Protein AF-A0A6A4VZF3-F1 (afdb_monomer)

Radius of gyration: 18.81 Å; Cα contacts (8 Å, |Δi|>4): 90; chains: 1; bounding box: 61×30×41 Å

InterPro domains:
  IPR036397 Ribonuclease H superfamily [G3DSA:3.30.420.10] (1-107)

Organism: Amphibalanus amphitrite (NCBI:txid1232801)

Mean predicted aligned error: 9.72 Å

Foldseek 3Di:
DDAAPPVCQDPVNQVVCCVVPNQPDEYPPDPNDDDPPPPCLPLCVVPVVVCLCVDCLAPVVPDPDPVSNVVSSVVVVVVDDPVNSVVSNVCSCVVVVVVVVVVVVVVVVVVPDDD

Secondary structure (DSSP, 8-state):
-----GGGGSHHHHHHHHHHHGGG-BSTTSSBPPPTT-GGG-HIIIIIHHHHHTSIIIIIT--SSHHHHHHHHHHHHHH--HHHHHHHHHHHHHHHHHHHHHHHHHHHHTTS---

Nearest PDB structures (foldseek):
  2eqz-assembly1_A  TM=3.834E-01  e=5.935E+00  Homo sapiens
  2ly4-assembly1_A  TM=3.928E-01  e=8.484E+00  Homo sapiens

Solvent-accessible surface area (backbone atoms only — not comparable to full-atom values): 6811 Å² total; per-residue (Å²): 134,69,66,82,49,70,78,65,46,31,69,69,49,44,51,53,44,37,72,76,53,41,98,70,43,53,29,58,88,43,94,42,67,49,73,83,94,51,65,70,74,37,60,52,73,59,45,45,55,57,53,49,50,72,26,66,61,36,53,73,59,58,54,91,44,72,67,51,44,49,53,22,51,56,51,47,58,72,68,58,46,69,68,57,52,52,52,52,47,52,48,50,51,52,61,51,50,53,54,51,52,54,51,51,57,58,54,66,62,65,75,75,71,76,134

pLDDT: mean 78.88, std 14.68, range [38.31, 94.88]

Sequence (115 aa):
MQDVAPPHTARETLQLLQELFGCRVISKGSEKQWAPHSPDLNPLDYWFWGACKDSDSVYHNKPGSLEELRLSVEQYVREVTADTAERRQNNMFNDRWEVRLAKKRHQGVKSSQGP

Structure (mmCIF, N/CA/C/O backbone):
data_AF-A0A6A4VZF3-F1
#
_entry.id   AF-A0A6A4VZF3-F1
#
loop_
_atom_site.group_PDB
_atom_site.id
_atom_site.type_symbol
_atom_site.label_atom_id
_atom_site.label_alt_id
_atom_site.label_comp_id
_atom_site.label_asym_id
_atom_site.label_entity_id
_atom_site.label_seq_id
_atom_site.pdbx_PDB_ins_code
_atom_site.Cartn_x
_atom_site.Cartn_y
_atom_site.Cartn_z
_atom_site.occupancy
_atom_site.B_iso_or_equiv
_atom_site.auth_seq_id
_atom_site.auth_comp_id
_atom_site.auth_asym_id
_atom_site.auth_atom_id
_atom_site.pdbx_PDB_model_num
ATOM 1 N N . MET A 1 1 ? -4.720 1.932 8.275 1.00 67.06 1 MET A N 1
ATOM 2 C CA . MET A 1 1 ? -6.126 1.563 8.009 1.00 67.06 1 MET A CA 1
ATOM 3 C C . MET A 1 1 ? -6.131 0.116 7.561 1.00 67.06 1 MET A C 1
ATOM 5 O O . MET A 1 1 ? -5.203 -0.257 6.857 1.00 67.06 1 MET A O 1
ATOM 9 N N . GLN A 1 2 ? -7.080 -0.690 8.022 1.00 73.38 2 GLN A N 1
ATOM 10 C CA . GLN A 1 2 ? -7.184 -2.110 7.675 1.00 73.38 2 GLN A CA 1
ATOM 11 C C . GLN A 1 2 ? -8.603 -2.408 7.194 1.00 73.38 2 GLN A C 1
ATOM 13 O O . GLN A 1 2 ? -9.522 -1.631 7.465 1.00 73.38 2 GLN A O 1
ATOM 18 N N . ASP A 1 3 ? -8.763 -3.498 6.450 1.00 74.88 3 ASP A N 1
ATOM 19 C CA . ASP A 1 3 ? -10.076 -3.963 6.028 1.00 74.88 3 ASP A CA 1
ATOM 20 C C . ASP A 1 3 ? -10.797 -4.704 7.176 1.00 74.88 3 ASP A C 1
ATOM 22 O O . ASP A 1 3 ? -10.390 -4.681 8.340 1.00 74.88 3 ASP A O 1
ATOM 26 N N . VAL A 1 4 ? -11.918 -5.341 6.846 1.00 76.44 4 VAL A N 1
ATOM 27 C CA . VAL A 1 4 ? -12.764 -6.059 7.808 1.00 76.44 4 VAL A CA 1
ATOM 28 C C . VAL A 1 4 ? -12.526 -7.575 7.729 1.00 76.44 4 VAL A C 1
ATOM 30 O O . VAL A 1 4 ? -13.417 -8.357 8.064 1.00 76.44 4 VAL A O 1
ATOM 33 N N . ALA A 1 5 ? -11.358 -8.025 7.255 1.00 80.00 5 ALA A N 1
ATOM 34 C CA . ALA A 1 5 ? -11.062 -9.450 7.212 1.00 80.00 5 ALA A CA 1
ATOM 35 C C . ALA A 1 5 ? -11.014 -10.034 8.640 1.00 80.00 5 ALA A C 1
ATOM 37 O O . ALA A 1 5 ? -10.543 -9.365 9.567 1.00 80.00 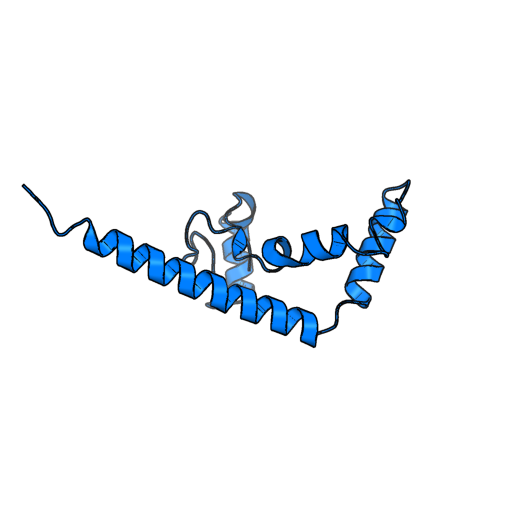5 ALA A O 1
ATOM 38 N N . PRO A 1 6 ? -11.466 -11.287 8.852 1.00 84.69 6 PRO A N 1
ATOM 39 C CA . PRO A 1 6 ? -11.541 -11.882 10.186 1.00 84.69 6 PRO A CA 1
ATOM 40 C C . PRO A 1 6 ? -10.243 -11.779 11.010 1.00 84.69 6 PRO A C 1
ATOM 42 O O . PRO A 1 6 ? -10.345 -11.379 12.171 1.00 84.69 6 PRO A O 1
ATOM 45 N N . PRO A 1 7 ? -9.035 -12.005 10.446 1.00 84.38 7 PRO A N 1
ATOM 46 C CA . PRO A 1 7 ? -7.785 -11.831 11.190 1.00 84.38 7 PRO A CA 1
ATOM 47 C C . PRO A 1 7 ? -7.549 -10.398 11.693 1.00 84.38 7 PRO A C 1
ATOM 49 O O . PRO A 1 7 ? -7.001 -10.214 12.771 1.00 84.38 7 PRO A O 1
ATOM 52 N N . HIS A 1 8 ? -7.996 -9.375 10.960 1.00 80.44 8 HIS A N 1
ATOM 53 C CA . HIS A 1 8 ? -7.809 -7.961 11.320 1.00 80.44 8 HIS A CA 1
ATOM 54 C C . HIS A 1 8 ? -8.838 -7.440 12.334 1.00 80.44 8 HIS A C 1
ATOM 56 O O . HIS A 1 8 ? -8.683 -6.355 12.893 1.00 80.44 8 HIS A O 1
ATOM 62 N N . THR A 1 9 ? -9.881 -8.228 12.602 1.00 82.75 9 THR A N 1
ATOM 63 C CA . THR A 1 9 ? -10.942 -7.909 13.574 1.00 82.75 9 THR A CA 1
ATOM 64 C C . THR A 1 9 ? -10.923 -8.836 14.791 1.00 82.75 9 THR A C 1
ATOM 66 O O . THR A 1 9 ? -11.789 -8.740 15.662 1.00 82.75 9 THR A O 1
ATOM 69 N N . ALA A 1 10 ? -9.938 -9.738 14.867 1.00 89.06 10 ALA A N 1
ATOM 70 C CA . ALA A 1 10 ? -9.741 -10.608 16.013 1.00 89.06 10 ALA A CA 1
ATOM 71 C C . ALA A 1 10 ? -9.446 -9.781 17.272 1.00 89.06 10 ALA A C 1
ATOM 73 O O . ALA A 1 10 ? -8.778 -8.747 17.223 1.00 89.06 10 ALA A O 1
ATOM 74 N N . ARG A 1 11 ? -9.932 -10.254 18.424 1.00 88.88 11 ARG A N 1
ATOM 75 C CA . ARG A 1 11 ? -9.817 -9.528 19.698 1.00 88.88 11 ARG A CA 1
ATOM 76 C C . ARG A 1 11 ? -8.366 -9.214 20.064 1.00 88.88 11 ARG A C 1
ATOM 78 O O . ARG A 1 11 ? -8.083 -8.100 20.482 1.00 88.88 11 ARG A O 1
ATOM 85 N N . GLU A 1 12 ? -7.473 -10.182 19.888 1.00 91.50 12 GLU A N 1
ATOM 86 C CA . GLU A 1 12 ? -6.041 -10.042 20.183 1.00 91.50 12 GLU A CA 1
ATOM 87 C C . GLU A 1 12 ? -5.396 -8.971 19.297 1.00 91.50 12 GLU A C 1
ATOM 89 O O . GLU A 1 12 ? -4.687 -8.095 19.784 1.00 91.50 12 GLU A O 1
ATOM 94 N N . THR A 1 13 ? -5.722 -8.973 18.002 1.00 89.81 13 THR A N 1
ATOM 95 C CA . THR A 1 13 ? -5.263 -7.956 17.051 1.00 89.81 13 THR A CA 1
ATOM 96 C C . THR A 1 13 ? -5.780 -6.568 17.419 1.00 89.81 13 THR A C 1
ATOM 98 O O . THR A 1 13 ? -5.010 -5.612 17.421 1.00 89.81 13 THR A O 1
ATOM 101 N N . LEU A 1 14 ? -7.060 -6.440 17.779 1.00 88.44 14 LEU A N 1
ATOM 102 C CA . LEU A 1 14 ? -7.636 -5.160 18.195 1.00 88.44 14 LEU A CA 1
ATOM 103 C C . LEU A 1 14 ? -7.035 -4.645 19.506 1.00 88.44 14 LEU A C 1
ATOM 105 O O . LEU A 1 14 ? -6.785 -3.448 19.608 1.00 88.44 14 LEU A O 1
ATOM 109 N N . GLN A 1 15 ? -6.777 -5.522 20.480 1.00 90.50 15 GLN A N 1
ATOM 110 C CA . GLN A 1 15 ? -6.108 -5.154 21.731 1.00 90.50 15 GLN A CA 1
ATOM 111 C C . GLN A 1 15 ? -4.705 -4.611 21.464 1.00 90.50 15 GLN A C 1
ATOM 113 O O . GLN A 1 15 ? -4.403 -3.497 21.883 1.00 90.50 15 GLN A O 1
ATOM 118 N N . LEU A 1 16 ? -3.905 -5.326 20.669 1.00 92.00 16 LEU A N 1
ATOM 119 C CA . LEU A 1 16 ? -2.572 -4.875 20.274 1.00 92.00 16 LEU A CA 1
ATOM 120 C C . LEU A 1 16 ? -2.614 -3.514 19.561 1.00 92.00 16 LEU A C 1
ATOM 122 O O . LEU A 1 16 ? -1.842 -2.608 19.867 1.00 92.00 16 LEU A O 1
ATOM 126 N N . LEU A 1 17 ? -3.532 -3.343 18.607 1.00 89.88 17 LEU A N 1
ATOM 127 C CA . LEU A 1 17 ? -3.675 -2.076 17.890 1.00 89.88 17 LEU A CA 1
ATOM 128 C C . LEU A 1 17 ? -4.096 -0.938 18.827 1.00 89.88 17 LEU A C 1
ATOM 130 O O . LEU A 1 17 ? -3.610 0.183 18.684 1.00 89.88 17 LEU A O 1
ATOM 134 N N . GLN A 1 18 ? -4.983 -1.211 19.782 1.00 89.56 18 GLN A N 1
ATOM 135 C CA . GLN A 1 18 ? -5.429 -0.226 20.761 1.00 89.56 18 GLN A CA 1
ATOM 136 C C . GLN A 1 18 ? -4.288 0.183 21.705 1.00 89.56 18 GLN A C 1
ATOM 138 O O . GLN A 1 18 ? -4.175 1.364 22.022 1.00 89.56 18 GLN A O 1
ATOM 143 N N . GLU A 1 19 ? -3.418 -0.745 22.106 1.00 92.75 19 GLU A N 1
ATOM 144 C CA . GLU A 1 19 ? -2.223 -0.452 22.911 1.00 92.75 19 GLU A CA 1
ATOM 145 C C . GLU A 1 19 ? -1.227 0.438 22.156 1.00 92.75 19 GLU A C 1
ATOM 147 O O . GLU A 1 19 ? -0.714 1.410 22.709 1.00 92.75 19 GLU A O 1
ATOM 152 N N . LEU A 1 20 ? -0.991 0.154 20.873 1.00 92.19 20 LEU A N 1
ATOM 153 C CA . 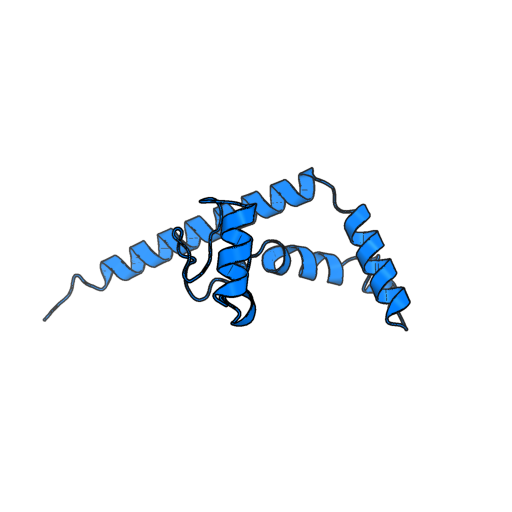LEU A 1 20 ? -0.022 0.893 20.057 1.00 92.19 20 LEU A CA 1
ATOM 154 C C . LEU A 1 20 ? -0.532 2.269 19.609 1.00 92.19 20 LEU A C 1
ATOM 156 O O . LEU A 1 20 ? 0.224 3.242 19.550 1.00 92.19 20 LEU A O 1
ATOM 160 N N . PHE A 1 21 ? -1.812 2.365 19.245 1.00 87.75 21 PHE A N 1
ATOM 161 C CA . PHE A 1 21 ? -2.354 3.537 18.553 1.00 87.75 21 PHE A CA 1
ATOM 162 C C . PHE A 1 21 ? -3.433 4.285 19.342 1.00 87.75 21 PHE A C 1
ATOM 164 O O . PHE A 1 21 ? -3.778 5.412 18.963 1.00 87.75 21 PHE A O 1
ATOM 171 N N . GLY A 1 22 ? -3.934 3.718 20.441 1.00 87.38 22 GLY A N 1
ATOM 172 C CA . GLY A 1 22 ? -4.995 4.298 21.261 1.00 87.38 22 GLY A CA 1
ATOM 173 C C . GLY A 1 22 ? -6.294 4.493 20.477 1.00 87.38 22 GLY A C 1
ATOM 174 O O . GLY A 1 22 ? -6.649 3.708 19.601 1.00 87.38 22 GLY A O 1
ATOM 175 N N . CYS A 1 23 ? -6.981 5.613 20.716 1.00 81.31 23 CYS A N 1
ATOM 176 C CA . CYS A 1 23 ? -8.243 5.982 20.054 1.00 81.31 23 CYS A CA 1
ATOM 177 C C . CYS A 1 23 ? -8.107 6.337 18.554 1.00 81.31 23 CYS A C 1
ATOM 179 O O . CYS A 1 23 ? -9.019 6.905 17.941 1.00 81.31 23 CYS A O 1
ATOM 181 N N . ARG A 1 24 ? -6.958 6.047 17.933 1.00 83.12 24 ARG A N 1
ATOM 182 C CA . ARG A 1 24 ? -6.708 6.239 16.496 1.00 83.12 24 ARG A CA 1
ATOM 183 C C . ARG A 1 24 ? -7.020 4.988 15.668 1.00 83.12 24 ARG A C 1
ATOM 185 O O . ARG A 1 24 ? -6.944 5.051 14.444 1.00 83.12 24 ARG A O 1
ATOM 192 N N . VAL A 1 25 ? -7.402 3.879 16.305 1.00 83.69 25 VAL A N 1
ATOM 193 C CA . VAL A 1 25 ? -7.785 2.640 15.615 1.00 83.69 25 VAL A CA 1
ATOM 194 C C . VAL A 1 25 ? -9.210 2.737 15.086 1.00 83.69 25 VAL A C 1
ATOM 196 O O . VAL A 1 25 ? -10.170 2.803 15.856 1.00 83.69 25 VAL A O 1
ATOM 199 N N . ILE A 1 26 ? -9.347 2.683 13.762 1.00 81.62 26 ILE A N 1
ATOM 200 C CA . ILE A 1 26 ? -10.640 2.556 13.090 1.00 81.62 26 ILE A CA 1
ATOM 201 C C . ILE A 1 26 ? -10.757 1.130 12.556 1.00 81.62 26 ILE A C 1
ATOM 203 O O . ILE A 1 26 ? -10.037 0.764 11.628 1.00 81.62 26 ILE A O 1
ATOM 207 N N . SER A 1 27 ? -11.612 0.317 13.173 1.00 79.19 27 SER A N 1
ATOM 208 C CA . SER A 1 27 ? -11.821 -1.085 12.805 1.00 79.19 27 SER A CA 1
ATOM 209 C C . SER A 1 27 ? -13.205 -1.557 13.254 1.00 79.19 27 SER A C 1
ATOM 211 O O . SER A 1 27 ? -13.887 -0.907 14.049 1.00 79.19 27 SER A O 1
ATOM 213 N N . LYS A 1 28 ? -13.657 -2.698 12.737 1.00 77.25 28 LYS A N 1
ATOM 214 C CA . LYS A 1 28 ? -14.883 -3.336 13.224 1.00 77.25 28 LYS A CA 1
ATOM 215 C C . LYS A 1 28 ? -14.620 -3.890 14.624 1.00 77.25 28 LYS A C 1
ATOM 217 O O . LYS A 1 28 ? -13.781 -4.767 14.787 1.00 77.25 28 LYS A O 1
ATOM 222 N N . GLY A 1 29 ? -15.358 -3.391 15.614 1.00 76.25 29 GLY A N 1
ATOM 223 C CA . GLY A 1 29 ? -15.179 -3.776 17.019 1.00 76.25 29 GLY A CA 1
ATOM 224 C C . GLY A 1 29 ? -14.249 -2.868 17.833 1.00 76.25 29 GLY A C 1
ATOM 225 O O . GLY A 1 29 ? -14.094 -3.119 19.024 1.00 76.25 29 GLY A O 1
ATOM 226 N N . SER A 1 30 ? -13.680 -1.806 17.243 1.00 80.88 30 SER A N 1
ATOM 227 C CA . SER A 1 30 ? -13.025 -0.727 18.002 1.00 80.88 30 SER A CA 1
ATOM 228 C C . SER A 1 30 ? -14.003 0.413 18.324 1.00 80.88 30 SER A C 1
ATOM 230 O O . SER A 1 30 ? -15.143 0.432 17.856 1.00 80.88 30 SER A O 1
ATOM 232 N N . GLU A 1 31 ? -13.566 1.382 19.131 1.00 81.75 31 GLU A N 1
ATOM 233 C CA . GLU A 1 31 ? -14.357 2.575 19.473 1.00 81.75 31 GLU A CA 1
ATOM 234 C C . GLU A 1 31 ? -14.805 3.349 18.217 1.00 81.75 31 GLU A C 1
ATOM 236 O O . GLU A 1 31 ? -15.967 3.736 18.087 1.00 81.75 31 GLU A O 1
ATOM 241 N N . LYS A 1 32 ? -13.898 3.516 17.244 1.00 80.25 32 LYS A N 1
ATOM 242 C CA . LYS A 1 32 ? -14.205 4.108 15.938 1.00 80.25 32 LYS A CA 1
ATOM 243 C C . LYS A 1 32 ? -14.562 3.007 14.945 1.00 80.25 32 LYS A C 1
ATOM 245 O O . LYS A 1 32 ? -13.691 2.386 14.343 1.00 80.25 32 LYS A O 1
ATOM 250 N N . GLN A 1 33 ? -15.858 2.791 14.755 1.00 75.50 33 GLN A N 1
ATOM 251 C CA . GLN A 1 33 ? -16.358 1.732 13.880 1.00 75.50 33 GLN A CA 1
ATOM 252 C C . GLN A 1 33 ? -16.071 2.015 12.402 1.00 75.50 33 GLN A C 1
ATOM 254 O O . GLN A 1 33 ? -16.374 3.091 11.879 1.00 75.50 33 GLN A O 1
ATOM 259 N N . TRP A 1 34 ? -15.539 1.008 11.712 1.00 73.81 34 TRP A N 1
ATOM 260 C CA . TRP A 1 34 ? -15.390 1.029 10.260 1.00 73.81 34 TRP A CA 1
ATOM 261 C C . TRP A 1 34 ? -16.708 0.696 9.560 1.00 73.81 34 TRP A C 1
ATOM 263 O O . TRP A 1 34 ? -17.456 -0.189 9.982 1.00 73.81 34 TRP A O 1
ATOM 273 N N . ALA A 1 35 ? -16.994 1.387 8.458 1.00 66.75 35 ALA A N 1
ATOM 274 C CA . ALA A 1 35 ? -18.189 1.114 7.675 1.00 66.75 35 ALA A CA 1
ATOM 275 C C . ALA A 1 35 ? -18.112 -0.279 7.005 1.00 66.75 35 ALA A C 1
ATOM 277 O O . ALA A 1 35 ? -17.098 -0.600 6.382 1.00 66.75 35 ALA A O 1
ATOM 278 N N . PRO A 1 36 ? -19.186 -1.092 7.042 1.00 61.78 36 PRO A N 1
ATOM 279 C CA . PRO A 1 36 ? -19.227 -2.370 6.332 1.00 61.78 36 PRO A CA 1
ATOM 280 C C . PRO A 1 36 ? -19.035 -2.190 4.817 1.00 61.78 36 PRO A C 1
ATOM 282 O O . PRO A 1 36 ? -19.508 -1.202 4.245 1.00 61.78 36 PRO A O 1
ATOM 285 N N . HIS A 1 37 ? -18.383 -3.164 4.170 1.00 60.94 37 HIS A N 1
ATOM 286 C CA . HIS A 1 37 ? -18.227 -3.260 2.708 1.00 60.94 37 HIS A CA 1
ATOM 287 C C . HIS A 1 37 ? -17.576 -2.038 2.041 1.00 60.94 37 HIS A C 1
ATOM 289 O O . HIS A 1 37 ? -18.075 -1.537 1.038 1.00 60.94 37 HIS A O 1
ATOM 295 N N . SER A 1 38 ? -16.473 -1.538 2.603 1.00 66.31 38 SER A N 1
ATOM 296 C CA . SER A 1 38 ? -15.698 -0.447 1.988 1.00 66.31 38 SER A CA 1
ATOM 297 C C . SER A 1 38 ? -14.226 -0.847 1.781 1.00 66.31 38 SER A C 1
ATOM 299 O O . SER A 1 38 ? -13.353 -0.190 2.347 1.00 66.31 38 SER A O 1
ATOM 301 N N . PRO A 1 39 ? -13.932 -1.924 1.013 1.00 58.66 39 PRO A N 1
ATOM 302 C CA . PRO A 1 39 ? -12.553 -2.281 0.642 1.00 58.66 39 PRO A CA 1
ATOM 303 C C . PRO A 1 39 ? -11.864 -1.124 -0.094 1.00 58.66 39 PRO A C 1
ATOM 305 O O . PRO A 1 39 ? -10.675 -0.879 0.051 1.00 58.66 39 PRO A O 1
ATOM 308 N N . ASP A 1 40 ? -12.659 -0.314 -0.784 1.00 61.69 40 ASP A N 1
ATOM 309 C CA . ASP A 1 40 ? -12.203 0.809 -1.594 1.00 61.69 40 ASP A CA 1
ATOM 310 C C . ASP A 1 40 ? -11.740 2.043 -0.798 1.00 61.69 40 ASP A C 1
ATOM 312 O O . ASP A 1 40 ? -11.464 3.093 -1.376 1.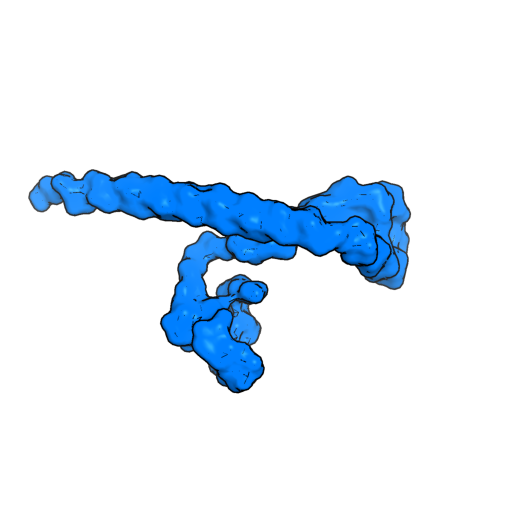00 61.69 40 ASP A O 1
ATOM 316 N N . LEU A 1 41 ? -11.750 1.954 0.530 1.00 69.62 41 LEU A N 1
ATOM 317 C CA . LEU A 1 41 ? -11.170 2.962 1.408 1.00 69.62 41 LEU A CA 1
ATOM 318 C C . LEU A 1 41 ? -9.750 2.579 1.849 1.00 69.62 41 LEU A C 1
ATOM 320 O O . LEU A 1 41 ? -9.119 3.353 2.557 1.00 69.62 41 LEU A O 1
ATOM 324 N N . ASN A 1 42 ? -9.226 1.423 1.435 1.00 78.00 42 ASN A N 1
ATOM 325 C CA . ASN A 1 42 ? -7.810 1.125 1.582 1.00 78.00 42 ASN A CA 1
ATOM 326 C C . ASN A 1 42 ? -7.025 1.816 0.449 1.00 78.00 42 ASN A C 1
ATOM 328 O O . ASN A 1 42 ? -7.232 1.465 -0.713 1.00 78.00 42 ASN A O 1
ATOM 332 N N . PRO A 1 43 ? -6.102 2.754 0.737 1.00 82.12 43 PRO A N 1
ATOM 333 C CA . PRO A 1 43 ? -5.320 3.425 -0.304 1.00 82.12 43 PRO A CA 1
ATOM 334 C C . PRO A 1 43 ? -4.467 2.448 -1.125 1.00 82.12 43 PRO A C 1
ATOM 336 O O . PRO A 1 43 ? -4.178 2.722 -2.294 1.00 82.12 43 PRO A O 1
ATOM 339 N N . LEU A 1 44 ? -4.104 1.297 -0.543 1.00 87.25 44 LEU A N 1
ATOM 340 C CA . LEU A 1 44 ? -3.364 0.268 -1.263 1.00 87.25 44 LEU A CA 1
ATOM 341 C C . LEU A 1 44 ? -4.216 -0.394 -2.354 1.00 87.25 44 LEU A C 1
ATOM 343 O O . LEU A 1 44 ? -3.774 -0.517 -3.494 1.00 87.25 44 LEU A O 1
ATOM 347 N N . ASP A 1 45 ? -5.454 -0.757 -2.027 1.00 84.19 45 ASP A N 1
ATOM 348 C CA . ASP A 1 45 ? -6.374 -1.388 -2.980 1.00 84.19 45 ASP A CA 1
ATOM 349 C C . ASP A 1 45 ? -6.968 -0.369 -3.960 1.00 84.19 45 ASP A C 1
ATOM 351 O O . ASP A 1 45 ? -7.217 -0.693 -5.118 1.00 84.19 45 ASP A O 1
ATOM 355 N N . TYR A 1 46 ? -7.162 0.878 -3.517 1.00 83.50 46 TYR A N 1
ATOM 356 C CA . TYR A 1 46 ? -7.706 1.956 -4.342 1.00 83.50 46 TYR A CA 1
ATOM 357 C C . TYR A 1 46 ? -6.771 2.359 -5.486 1.00 83.50 46 TYR A C 1
ATOM 359 O O . TYR A 1 46 ? -7.225 2.637 -6.594 1.00 83.50 46 TYR A O 1
ATOM 367 N N . TRP A 1 47 ? -5.470 2.445 -5.210 1.00 89.25 47 TRP A N 1
ATOM 368 C CA . TRP A 1 47 ? -4.511 3.012 -6.156 1.00 89.25 47 TRP A CA 1
ATOM 369 C C . TRP A 1 47 ? -3.231 2.193 -6.266 1.00 89.25 47 TRP A C 1
ATOM 371 O O . TRP A 1 47 ? -2.803 1.907 -7.383 1.00 89.25 47 TRP A O 1
ATOM 381 N N . PHE A 1 48 ? -2.615 1.834 -5.138 1.00 91.06 48 PHE A N 1
ATOM 382 C CA . PHE A 1 48 ? -1.245 1.324 -5.139 1.00 91.06 48 PHE A CA 1
ATOM 383 C C . PHE A 1 48 ? -1.105 0.046 -5.959 1.00 91.06 48 PHE A C 1
ATOM 385 O O . PHE A 1 48 ? -0.256 -0.005 -6.835 1.00 91.06 48 PHE A O 1
ATOM 392 N N . TRP A 1 49 ? -1.938 -0.972 -5.724 1.00 89.56 49 TRP A N 1
ATOM 393 C CA . TRP A 1 49 ? -1.784 -2.257 -6.411 1.00 89.56 49 TRP A CA 1
ATOM 394 C C . TRP A 1 49 ? -2.117 -2.184 -7.899 1.00 89.56 49 TRP A C 1
ATOM 396 O O . TRP A 1 49 ? -1.455 -2.847 -8.691 1.00 89.56 49 TRP A O 1
ATOM 406 N N . GLY A 1 50 ? -3.086 -1.349 -8.289 1.00 90.00 50 GLY A N 1
ATOM 407 C CA . GLY A 1 50 ? -3.365 -1.074 -9.700 1.00 90.00 50 GLY A CA 1
ATOM 408 C C . GLY A 1 50 ? -2.179 -0.390 -10.377 1.00 90.00 50 GLY A C 1
ATOM 409 O O . GLY A 1 50 ? -1.680 -0.875 -11.382 1.00 90.00 50 GLY A O 1
ATOM 410 N N . ALA A 1 51 ? -1.656 0.676 -9.769 1.00 90.44 51 ALA A N 1
ATOM 411 C CA . ALA A 1 51 ? -0.531 1.427 -10.317 1.00 90.44 51 ALA A CA 1
ATOM 412 C C . ALA A 1 51 ? 0.803 0.657 -10.274 1.00 90.44 51 ALA A C 1
ATOM 414 O O . ALA A 1 51 ? 1.621 0.820 -11.170 1.00 90.44 51 ALA A O 1
ATOM 415 N N . CYS A 1 52 ? 1.009 -0.182 -9.258 1.00 91.69 52 CYS A N 1
ATOM 416 C CA . CYS A 1 52 ? 2.142 -1.097 -9.129 1.00 91.69 52 CYS A CA 1
ATOM 417 C C . CYS A 1 52 ? 2.083 -2.164 -10.218 1.00 91.69 52 CYS A C 1
ATOM 419 O O . CYS A 1 52 ? 3.072 -2.422 -10.889 1.00 91.69 52 CYS A O 1
ATOM 421 N N . LYS A 1 53 ? 0.904 -2.752 -10.446 1.00 86.88 53 LYS A N 1
ATOM 422 C CA . LYS A 1 53 ? 0.715 -3.696 -11.542 1.00 86.88 53 LYS A CA 1
ATOM 423 C C . LYS A 1 53 ? 0.906 -3.018 -12.895 1.00 86.88 53 LYS A C 1
ATOM 425 O O . LYS A 1 53 ? 1.532 -3.605 -13.751 1.00 86.88 53 LYS A O 1
ATOM 430 N N . ASP A 1 54 ? 0.408 -1.811 -13.107 1.00 87.56 54 ASP A N 1
ATOM 431 C CA . ASP A 1 54 ? 0.533 -1.144 -14.407 1.00 87.56 54 ASP A CA 1
ATOM 432 C C . ASP A 1 54 ? 1.914 -0.485 -14.619 1.00 87.56 54 ASP A C 1
ATOM 434 O O . ASP A 1 54 ? 2.144 0.129 -15.660 1.00 87.56 54 ASP A O 1
ATOM 438 N N . SER A 1 55 ? 2.841 -0.594 -13.656 1.00 86.31 55 SER A N 1
ATOM 439 C CA . SER A 1 55 ? 4.163 0.024 -13.758 1.00 86.31 55 SER A CA 1
ATOM 440 C C . SER A 1 55 ? 5.112 -0.753 -14.670 1.00 86.31 55 SER A C 1
ATOM 442 O O . SER A 1 55 ? 5.127 -1.992 -14.719 1.00 86.31 55 SER A O 1
ATOM 444 N N . ASP A 1 56 ? 6.000 -0.002 -15.326 1.00 75.69 56 ASP A N 1
ATOM 445 C CA . ASP A 1 56 ? 7.100 -0.559 -16.115 1.00 75.69 56 ASP A CA 1
ATOM 446 C C . ASP A 1 56 ? 8.019 -1.449 -15.263 1.00 75.69 56 ASP A C 1
ATOM 448 O O . ASP A 1 56 ? 8.517 -2.472 -15.734 1.00 75.69 56 ASP A O 1
ATOM 452 N N . SER A 1 57 ? 8.192 -1.104 -13.983 1.00 73.44 57 SER A N 1
ATOM 453 C CA . SER A 1 57 ? 9.058 -1.819 -13.046 1.00 73.44 57 SER A CA 1
ATOM 454 C C . SER A 1 57 ? 8.550 -3.215 -12.658 1.00 73.44 57 SER A C 1
ATOM 456 O O . SER A 1 57 ? 9.370 -4.058 -12.278 1.00 73.44 57 SER A O 1
ATOM 458 N N . VAL A 1 58 ? 7.248 -3.505 -12.794 1.00 79.38 58 VAL A N 1
ATOM 459 C CA . VAL A 1 58 ? 6.644 -4.780 -12.361 1.00 79.38 58 VAL A CA 1
AT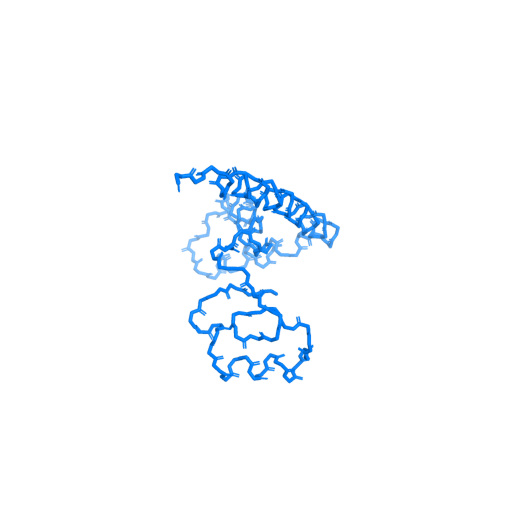OM 460 C C . VAL A 1 58 ? 6.088 -5.586 -13.533 1.00 79.38 58 VAL A C 1
ATOM 462 O O . VAL A 1 58 ? 6.548 -6.700 -13.776 1.00 79.38 58 VAL A O 1
ATOM 465 N N . TYR A 1 59 ? 5.113 -5.071 -14.285 1.00 76.06 59 TYR A N 1
ATOM 466 C CA . TYR A 1 59 ? 4.416 -5.890 -15.288 1.00 76.06 59 TYR A CA 1
ATOM 467 C C . TYR A 1 59 ? 5.132 -5.943 -16.631 1.00 76.06 59 TYR A C 1
ATOM 469 O O . TYR A 1 59 ? 5.123 -6.991 -17.282 1.00 76.06 59 TYR A O 1
ATOM 477 N N . HIS A 1 60 ? 5.823 -4.872 -17.029 1.00 74.44 60 HIS A N 1
ATOM 478 C CA . HIS A 1 60 ? 6.647 -4.910 -18.241 1.00 74.44 60 HIS A CA 1
ATOM 479 C C . HIS A 1 60 ? 7.920 -5.738 -18.062 1.00 74.44 60 HIS A C 1
ATOM 481 O O . HIS A 1 60 ? 8.319 -6.433 -18.996 1.00 74.44 60 HIS A O 1
ATOM 487 N N . ASN A 1 61 ? 8.485 -5.762 -16.853 1.00 77.94 61 ASN A N 1
ATOM 488 C CA . ASN A 1 61 ? 9.650 -6.585 -16.529 1.00 77.94 61 ASN A CA 1
ATOM 489 C C . ASN A 1 61 ? 9.357 -8.094 -16.465 1.00 77.94 61 ASN A C 1
ATOM 491 O O . ASN A 1 61 ? 10.303 -8.875 -16.482 1.00 77.94 61 ASN A O 1
ATOM 495 N N . LYS A 1 62 ? 8.077 -8.508 -16.435 1.00 81.31 62 LYS A N 1
ATOM 496 C CA . LYS A 1 62 ? 7.624 -9.917 -16.454 1.00 81.31 62 LYS A CA 1
ATOM 497 C C . LYS A 1 62 ? 8.490 -10.834 -15.572 1.00 81.31 62 LYS A C 1
ATOM 499 O O . LYS A 1 62 ? 9.130 -11.745 -16.101 1.00 81.31 62 LYS A O 1
ATOM 504 N N . PRO A 1 63 ? 8.517 -10.605 -14.247 1.00 86.19 63 PRO A N 1
ATOM 505 C CA . PRO A 1 63 ? 9.342 -11.394 -13.342 1.00 86.19 63 PRO A CA 1
ATOM 506 C C . PRO A 1 63 ? 9.026 -12.888 -13.492 1.00 86.19 63 PRO A C 1
ATOM 508 O O . PRO A 1 63 ? 7.866 -13.302 -13.423 1.00 86.19 63 PRO A O 1
ATOM 511 N N . GLY A 1 64 ? 10.062 -13.690 -13.726 1.00 90.00 64 GLY A N 1
ATOM 512 C CA . GLY A 1 64 ? 9.985 -15.141 -13.894 1.00 90.00 64 GLY A CA 1
ATOM 513 C C . GLY A 1 64 ? 10.096 -15.905 -12.574 1.00 90.00 64 GLY A C 1
ATOM 514 O O . GLY A 1 64 ? 9.864 -17.113 -12.541 1.00 90.00 64 GLY A O 1
ATOM 515 N N . SER A 1 65 ? 10.427 -15.214 -11.479 1.00 93.38 65 SER A N 1
ATOM 516 C CA . SER A 1 65 ? 10.520 -15.783 -10.135 1.00 93.38 65 SER A CA 1
ATOM 517 C C . SER A 1 65 ? 9.872 -14.896 -9.069 1.00 93.38 65 SER A C 1
ATOM 519 O O . SER A 1 65 ? 9.635 -13.703 -9.266 1.00 93.38 65 SER A O 1
ATOM 521 N N . LEU A 1 66 ? 9.603 -15.487 -7.900 1.00 93.38 66 LEU A N 1
ATOM 522 C CA . LEU A 1 66 ? 9.080 -14.754 -6.745 1.00 93.38 66 LEU A CA 1
ATOM 523 C C . LEU A 1 66 ? 10.061 -13.676 -6.253 1.00 93.38 66 LEU A C 1
ATOM 525 O O . LEU A 1 66 ? 9.624 -12.614 -5.818 1.00 93.38 66 LEU A O 1
ATOM 529 N N . GLU A 1 67 ? 11.365 -13.941 -6.343 1.00 94.38 67 GLU A N 1
ATOM 530 C CA . GLU A 1 67 ? 12.405 -12.996 -5.926 1.00 94.38 67 GLU A CA 1
ATOM 531 C C . GLU A 1 67 ? 12.450 -11.777 -6.850 1.00 94.38 67 GLU A C 1
ATOM 533 O O . GLU A 1 67 ? 12.452 -10.641 -6.385 1.00 94.38 67 GLU A O 1
ATOM 538 N N . GLU A 1 68 ? 12.385 -11.994 -8.164 1.00 91.31 68 GLU A N 1
ATOM 539 C CA . GLU A 1 68 ? 12.310 -10.900 -9.138 1.00 91.31 68 GLU A CA 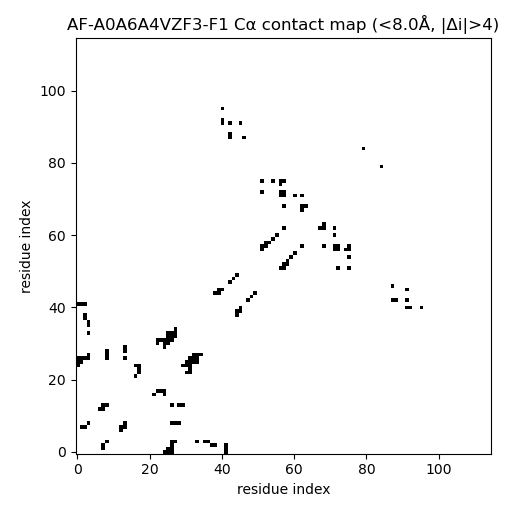1
ATOM 540 C C . GLU A 1 68 ? 11.046 -10.060 -8.939 1.00 91.31 68 GLU A C 1
ATOM 542 O O . GLU A 1 68 ? 11.119 -8.834 -8.936 1.00 91.31 68 GLU A O 1
ATOM 547 N N . LEU A 1 69 ? 9.894 -10.700 -8.694 1.00 91.94 69 LEU A N 1
ATOM 548 C CA . LEU A 1 69 ? 8.651 -9.984 -8.404 1.00 91.94 69 LEU A CA 1
ATOM 549 C C . LEU A 1 69 ? 8.783 -9.131 -7.139 1.00 91.94 69 LEU A C 1
ATOM 551 O O . LEU A 1 69 ? 8.360 -7.974 -7.126 1.00 91.94 69 LEU A O 1
ATOM 555 N N . ARG A 1 70 ? 9.381 -9.685 -6.081 1.00 93.06 70 ARG A N 1
ATOM 556 C CA . ARG A 1 70 ? 9.627 -8.962 -4.834 1.00 93.06 70 ARG A CA 1
ATOM 557 C C . ARG A 1 70 ? 10.498 -7.728 -5.077 1.00 93.06 70 ARG A C 1
ATOM 559 O O . ARG A 1 70 ? 10.116 -6.638 -4.657 1.00 93.06 70 ARG A O 1
ATOM 566 N N . LEU A 1 71 ? 11.622 -7.886 -5.775 1.00 92.69 71 LEU A N 1
ATOM 567 C CA . LEU A 1 71 ? 12.542 -6.789 -6.088 1.00 92.69 71 LEU A CA 1
ATOM 568 C C . LEU A 1 71 ? 11.874 -5.709 -6.947 1.00 92.69 71 LEU A C 1
ATOM 570 O O . LEU A 1 71 ? 12.039 -4.522 -6.670 1.00 92.69 71 LEU A O 1
ATOM 574 N N . SER A 1 72 ? 11.069 -6.104 -7.934 1.00 92.44 72 SER A N 1
ATOM 575 C CA . SER A 1 72 ? 10.270 -5.187 -8.751 1.00 92.44 72 SER A CA 1
ATOM 576 C C . SER A 1 72 ? 9.284 -4.363 -7.918 1.00 92.44 72 SER A C 1
ATOM 578 O O . SER A 1 72 ? 9.192 -3.148 -8.094 1.00 92.44 72 SER A O 1
ATOM 580 N N . VAL A 1 73 ? 8.572 -4.992 -6.978 1.00 92.50 73 VAL A N 1
ATOM 581 C CA . VAL A 1 73 ? 7.642 -4.285 -6.082 1.00 92.50 73 VAL A CA 1
ATOM 582 C C . VAL A 1 73 ? 8.399 -3.353 -5.131 1.00 92.50 73 VAL A C 1
ATOM 584 O O . VAL A 1 73 ? 7.981 -2.213 -4.936 1.00 92.50 73 VAL A O 1
ATOM 587 N N . GLU A 1 74 ? 9.527 -3.789 -4.566 1.00 93.50 74 GLU A N 1
ATOM 588 C CA . GLU A 1 74 ? 10.374 -2.941 -3.715 1.00 93.50 74 GLU A CA 1
ATOM 589 C C . GLU A 1 74 ? 10.915 -1.723 -4.478 1.00 93.50 74 GLU A C 1
ATOM 591 O O . GLU A 1 74 ? 10.960 -0.619 -3.930 1.00 93.50 74 GLU A O 1
ATOM 596 N N . GLN A 1 75 ? 11.285 -1.901 -5.746 1.00 92.12 75 GLN A N 1
ATOM 597 C CA . GLN A 1 75 ? 11.724 -0.816 -6.616 1.00 92.12 75 GLN A CA 1
ATOM 598 C C . GLN A 1 75 ? 10.589 0.179 -6.888 1.00 92.12 75 GLN A C 1
ATOM 600 O O . GLN A 1 75 ? 10.782 1.379 -6.696 1.00 92.12 75 GLN A O 1
ATOM 605 N N . TYR A 1 76 ? 9.389 -0.304 -7.223 1.00 92.38 76 TYR A N 1
ATOM 606 C CA . TYR A 1 76 ? 8.214 0.553 -7.392 1.00 92.38 76 TYR A CA 1
ATOM 607 C C . TYR A 1 76 ? 7.906 1.370 -6.126 1.00 92.38 76 TYR A C 1
ATOM 609 O O . TYR A 1 76 ? 7.655 2.571 -6.199 1.00 92.38 76 TYR A O 1
ATOM 617 N N . VAL A 1 77 ? 7.991 0.756 -4.940 1.00 92.94 77 VAL A N 1
ATOM 618 C CA . VAL A 1 77 ? 7.792 1.463 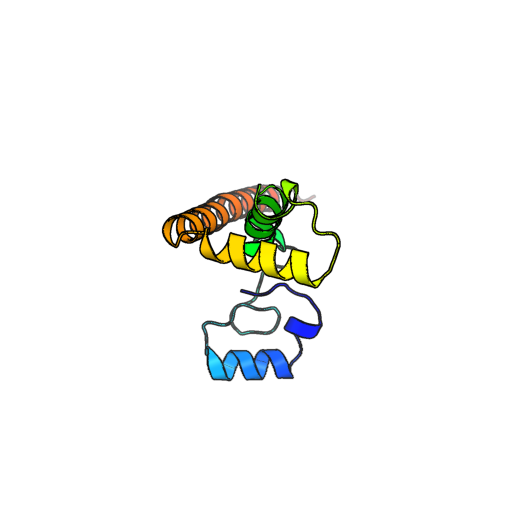-3.661 1.00 92.94 77 VAL A CA 1
ATOM 619 C C . VAL A 1 77 ? 8.789 2.612 -3.484 1.00 92.94 77 VAL A C 1
ATOM 621 O O . VAL A 1 77 ? 8.409 3.662 -2.973 1.00 92.94 77 VAL A O 1
ATOM 624 N N . ARG A 1 78 ? 10.047 2.446 -3.913 1.00 92.69 78 ARG A N 1
ATOM 625 C CA . ARG A 1 78 ? 11.068 3.509 -3.846 1.00 92.69 78 ARG A CA 1
ATOM 626 C C . ARG A 1 78 ? 10.812 4.644 -4.840 1.00 92.69 78 ARG A C 1
ATOM 628 O O . ARG A 1 78 ? 11.242 5.765 -4.591 1.00 92.69 78 ARG A O 1
ATOM 635 N N . GLU A 1 79 ? 10.135 4.358 -5.948 1.00 91.56 79 GLU A N 1
ATOM 636 C CA . GLU A 1 79 ? 9.764 5.341 -6.976 1.00 91.56 79 GLU A CA 1
ATOM 637 C C . GLU A 1 79 ? 8.538 6.173 -6.573 1.00 91.56 79 GLU A C 1
ATOM 639 O O . GLU A 1 79 ? 8.392 7.321 -7.000 1.00 91.56 79 GLU A O 1
ATOM 644 N N . VAL A 1 80 ? 7.663 5.626 -5.724 1.00 92.25 80 VAL A N 1
ATOM 645 C CA . VAL A 1 80 ? 6.508 6.353 -5.190 1.00 92.25 80 VAL A CA 1
ATOM 646 C C . VAL A 1 80 ? 6.976 7.500 -4.294 1.00 92.25 80 VAL A C 1
ATOM 648 O O . VAL A 1 80 ? 7.524 7.303 -3.211 1.00 92.25 80 VAL A O 1
ATOM 651 N N . THR A 1 81 ? 6.687 8.730 -4.718 1.00 93.44 81 THR A N 1
ATOM 652 C CA . THR A 1 81 ? 6.957 9.924 -3.911 1.00 93.44 81 THR A CA 1
ATOM 653 C C . THR A 1 81 ? 5.901 10.123 -2.823 1.00 93.44 81 THR A C 1
ATOM 655 O O . THR A 1 81 ? 4.732 9.765 -2.996 1.00 93.44 81 THR A O 1
ATOM 658 N N . ALA A 1 82 ? 6.296 10.771 -1.721 1.00 92.69 82 ALA A N 1
ATOM 659 C CA . ALA A 1 82 ? 5.373 11.154 -0.650 1.00 92.69 82 ALA A CA 1
ATOM 660 C C . ALA A 1 82 ? 4.212 12.021 -1.174 1.00 92.69 82 ALA A C 1
ATOM 662 O O . ALA A 1 82 ? 3.061 11.740 -0.860 1.00 92.69 82 ALA A O 1
ATOM 663 N N . ASP A 1 83 ? 4.496 12.985 -2.059 1.00 94.88 83 ASP A N 1
ATOM 664 C CA . ASP A 1 83 ? 3.470 13.821 -2.702 1.00 94.88 83 ASP A CA 1
ATOM 665 C C . ASP A 1 83 ? 2.439 12.983 -3.474 1.00 94.88 83 ASP A C 1
ATOM 667 O O . ASP A 1 83 ? 1.231 13.180 -3.336 1.00 94.88 83 ASP A O 1
ATOM 671 N N . THR A 1 84 ? 2.898 11.984 -4.238 1.00 93.25 84 THR A N 1
ATOM 672 C CA . THR A 1 84 ? 1.997 11.088 -4.973 1.00 93.25 84 THR A CA 1
ATOM 673 C C . THR A 1 84 ? 1.104 10.311 -4.013 1.00 93.25 84 THR A C 1
ATOM 675 O O . THR A 1 84 ? -0.107 10.235 -4.237 1.00 93.25 84 THR A O 1
ATOM 678 N N . ALA A 1 85 ? 1.679 9.761 -2.943 1.00 90.38 85 ALA A N 1
ATOM 679 C CA . ALA A 1 85 ? 0.933 9.015 -1.938 1.00 90.38 85 ALA A CA 1
ATOM 680 C C . ALA A 1 85 ? -0.116 9.900 -1.238 1.00 90.38 85 ALA A C 1
ATOM 682 O O . ALA A 1 85 ? -1.286 9.519 -1.159 1.00 90.38 85 ALA A O 1
ATOM 683 N N . GLU A 1 86 ? 0.264 11.108 -0.815 1.00 91.38 86 GLU A N 1
ATOM 684 C CA . GLU A 1 86 ? -0.627 12.067 -0.155 1.00 91.38 86 GLU A CA 1
ATOM 685 C C . GLU A 1 86 ? -1.777 12.505 -1.067 1.00 91.38 86 GLU A C 1
ATOM 687 O O . GLU A 1 86 ? -2.945 12.456 -0.669 1.00 91.38 86 GLU A O 1
ATOM 692 N N . ARG A 1 87 ? -1.488 12.850 -2.327 1.00 92.62 87 ARG A N 1
ATOM 693 C CA . ARG A 1 87 ? -2.518 13.192 -3.321 1.00 92.62 87 ARG A CA 1
ATOM 694 C C . ARG A 1 87 ? -3.511 12.059 -3.529 1.00 92.62 87 ARG A C 1
ATOM 696 O O . ARG A 1 87 ? -4.717 12.294 -3.573 1.00 92.62 87 ARG A O 1
ATOM 703 N N . ARG A 1 88 ? -3.025 10.824 -3.683 1.00 90.56 88 ARG A N 1
ATOM 704 C CA . ARG A 1 88 ? -3.890 9.658 -3.919 1.00 90.56 88 ARG A CA 1
ATOM 705 C C . ARG A 1 88 ? -4.751 9.351 -2.700 1.00 90.56 88 ARG A C 1
ATOM 707 O O . ARG A 1 88 ? -5.933 9.059 -2.870 1.00 90.56 88 ARG A O 1
ATOM 714 N N . GLN A 1 89 ? -4.199 9.506 -1.499 1.00 85.88 89 GLN A N 1
ATOM 715 C CA . GLN A 1 89 ? -4.932 9.363 -0.247 1.00 85.88 89 GLN A CA 1
ATOM 716 C C . GLN A 1 89 ? -6.019 10.439 -0.082 1.00 85.88 89 GLN A C 1
ATOM 718 O O . GLN A 1 89 ? -7.151 10.103 0.271 1.00 85.88 89 GLN A O 1
ATOM 723 N N . ASN A 1 90 ? -5.725 11.704 -0.396 1.00 87.00 90 ASN A N 1
ATOM 724 C CA . ASN A 1 90 ? -6.716 12.785 -0.347 1.00 87.00 90 ASN A CA 1
ATOM 725 C C . ASN A 1 90 ? -7.822 12.609 -1.393 1.00 87.00 90 ASN A C 1
ATOM 727 O O . ASN A 1 90 ? -8.997 12.769 -1.066 1.00 87.00 90 ASN A O 1
ATOM 731 N N . ASN A 1 91 ? -7.475 12.229 -2.626 1.00 87.69 91 ASN A N 1
ATOM 732 C CA . ASN A 1 91 ? -8.466 11.959 -3.669 1.00 87.69 91 ASN A CA 1
ATOM 733 C C . ASN A 1 91 ? -9.386 10.803 -3.269 1.00 87.69 91 ASN A C 1
ATOM 735 O O . ASN A 1 91 ? -10.601 10.942 -3.337 1.00 87.69 91 ASN A O 1
ATOM 739 N N . MET A 1 92 ? -8.822 9.699 -2.766 1.00 84.75 92 MET A N 1
ATOM 740 C CA . MET A 1 92 ? -9.607 8.580 -2.242 1.00 84.75 92 MET A CA 1
ATOM 741 C C . MET A 1 92 ? -10.583 9.045 -1.158 1.00 84.75 92 MET A C 1
ATOM 743 O O . MET A 1 92 ? -11.758 8.685 -1.189 1.00 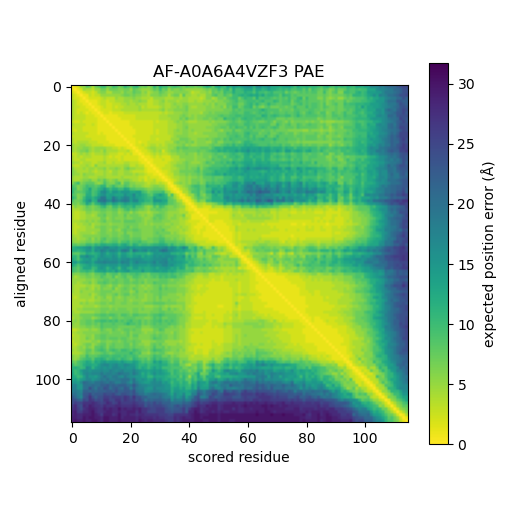84.75 92 MET A O 1
ATOM 747 N N . PHE A 1 93 ? -10.115 9.847 -0.198 1.00 76.44 93 PHE A N 1
ATOM 748 C CA . PHE A 1 93 ? -10.976 10.346 0.867 1.00 76.44 93 PHE A CA 1
ATOM 749 C C . PHE A 1 93 ? -12.117 11.201 0.301 1.00 76.44 93 PHE A C 1
ATOM 751 O O . PHE A 1 93 ? -13.274 10.926 0.604 1.00 76.44 93 PHE A O 1
ATOM 758 N N . ASN A 1 94 ? -11.813 12.164 -0.572 1.00 80.06 94 ASN A N 1
ATOM 759 C CA . ASN A 1 94 ? -12.801 13.074 -1.152 1.00 80.06 94 ASN A CA 1
ATOM 760 C C . ASN A 1 94 ? -13.812 12.347 -2.052 1.00 80.06 94 ASN A C 1
ATOM 762 O O . ASN A 1 94 ? -15.018 12.435 -1.819 1.00 80.06 94 ASN A O 1
ATOM 766 N N . ASP A 1 95 ? -13.341 11.564 -3.024 1.00 76.12 95 ASP A N 1
ATOM 767 C CA . ASP A 1 95 ? -14.191 10.873 -4.001 1.00 76.12 95 ASP A CA 1
ATOM 768 C C . ASP A 1 95 ? -15.162 9.911 -3.305 1.00 76.12 95 ASP A C 1
ATOM 770 O O . ASP A 1 95 ? -16.337 9.790 -3.662 1.00 76.12 95 ASP A O 1
ATOM 774 N N . ARG A 1 96 ? -14.688 9.212 -2.270 1.00 71.12 96 ARG A N 1
ATOM 775 C CA . ARG A 1 96 ? -15.474 8.179 -1.591 1.00 71.12 96 ARG A CA 1
ATOM 776 C C . ARG A 1 96 ? -16.350 8.746 -0.482 1.00 71.12 96 ARG A C 1
ATOM 778 O O . ARG A 1 96 ? -17.448 8.218 -0.275 1.00 71.12 96 ARG A O 1
ATOM 785 N N . TRP A 1 97 ? -15.914 9.808 0.194 1.00 65.12 97 TRP A N 1
ATOM 786 C CA . TRP A 1 97 ? -16.737 10.532 1.161 1.00 65.12 97 TRP A CA 1
ATOM 787 C C . TRP A 1 97 ? -17.959 11.152 0.481 1.00 65.12 97 TRP A C 1
ATOM 789 O O . TRP A 1 97 ? -19.086 10.885 0.906 1.00 65.12 97 TRP A O 1
ATOM 799 N N . GLU A 1 98 ? -17.764 11.847 -0.640 1.00 62.41 98 GLU A N 1
ATOM 800 C CA . GLU A 1 98 ? -18.852 12.472 -1.399 1.00 62.41 98 GLU A CA 1
ATOM 801 C C . GLU A 1 98 ? -19.833 11.439 -1.968 1.00 62.41 98 GLU A C 1
ATOM 803 O O . GLU A 1 98 ? -21.050 11.560 -1.795 1.00 62.41 98 GLU A O 1
ATOM 808 N N . VAL A 1 99 ? -19.332 10.344 -2.554 1.00 63.28 99 VAL A N 1
ATOM 809 C CA . VAL A 1 99 ? -20.192 9.247 -3.036 1.00 63.28 99 VAL A CA 1
ATOM 810 C C . VAL A 1 99 ? -21.007 8.631 -1.894 1.00 63.28 99 VAL A C 1
ATOM 812 O O . VAL A 1 99 ? -22.182 8.288 -2.075 1.00 63.28 99 VAL A O 1
ATOM 815 N N . ARG A 1 100 ? -20.426 8.483 -0.697 1.00 63.72 100 ARG A N 1
ATOM 816 C CA . ARG A 1 100 ? -21.132 7.908 0.457 1.00 63.72 100 ARG A CA 1
ATOM 817 C C . ARG A 1 100 ? -22.164 8.875 1.044 1.00 63.72 100 ARG A C 1
ATOM 819 O O . ARG A 1 100 ? -23.250 8.418 1.414 1.00 63.72 100 ARG A O 1
ATOM 826 N N . LEU A 1 101 ? -21.888 10.180 1.069 1.00 61.38 101 LEU A N 1
ATOM 827 C CA . LEU A 1 101 ? -22.873 11.211 1.417 1.00 61.38 101 LEU A CA 1
ATOM 828 C C . LEU A 1 101 ? -24.035 11.235 0.416 1.00 61.38 101 LEU A C 1
ATOM 830 O O . LEU A 1 101 ? -25.198 11.220 0.825 1.00 61.38 101 LEU A O 1
ATOM 834 N N . ALA A 1 102 ? -23.744 11.183 -0.885 1.00 59.66 102 ALA A N 1
ATOM 835 C CA . ALA A 1 102 ? -24.757 11.148 -1.937 1.00 59.66 102 ALA A CA 1
ATOM 836 C C . ALA A 1 102 ? -25.677 9.918 -1.818 1.00 59.66 102 ALA A C 1
ATOM 838 O O . ALA A 1 102 ? -26.901 10.045 -1.914 1.00 59.66 102 ALA A O 1
ATOM 839 N N . LYS A 1 103 ? -25.117 8.735 -1.520 1.00 59.38 103 LYS A N 1
ATOM 840 C CA . LYS A 1 103 ? -25.896 7.504 -1.293 1.00 59.38 103 LYS A CA 1
ATOM 841 C C . LYS A 1 103 ? -26.758 7.564 -0.027 1.00 59.38 103 LYS A C 1
ATOM 843 O O . LYS A 1 103 ? -27.908 7.130 -0.074 1.00 59.38 103 LYS A O 1
ATOM 848 N N . LYS A 1 104 ? -26.258 8.136 1.079 1.00 57.66 104 LYS A N 1
ATOM 849 C CA . LYS A 1 104 ? -27.066 8.352 2.297 1.00 57.66 104 LYS A CA 1
ATOM 850 C C . LYS A 1 104 ? -28.226 9.320 2.053 1.00 57.66 104 LYS A C 1
ATOM 852 O O . LYS A 1 104 ? -29.341 9.044 2.488 1.00 57.66 104 LYS A O 1
ATOM 857 N N . ARG A 1 105 ? -27.994 10.407 1.306 1.00 55.22 105 ARG A N 1
ATOM 858 C CA . ARG A 1 105 ? -29.047 11.358 0.908 1.00 55.22 105 ARG A CA 1
ATOM 859 C C . ARG A 1 105 ? -30.132 10.691 0.059 1.00 55.22 105 ARG A C 1
ATOM 861 O O . ARG A 1 105 ? -31.304 10.954 0.276 1.00 55.22 105 ARG A O 1
ATOM 868 N N . HIS A 1 106 ? -29.764 9.789 -0.851 1.00 48.69 106 HIS A N 1
ATOM 869 C CA . HIS A 1 106 ? -30.733 9.043 -1.664 1.00 48.69 106 HIS A CA 1
ATOM 870 C C . HIS A 1 106 ? -31.533 7.993 -0.872 1.00 48.69 106 HIS A C 1
ATOM 872 O O . HIS A 1 106 ? -32.706 7.772 -1.164 1.00 48.69 106 HIS A O 1
ATOM 878 N N . GLN A 1 107 ? -30.932 7.344 0.132 1.00 50.22 107 GLN A N 1
ATOM 879 C CA . GLN A 1 107 ? -31.638 6.376 0.984 1.00 50.22 107 GLN A CA 1
ATOM 880 C C . GLN A 1 107 ? -32.598 7.050 1.974 1.00 50.22 107 GLN A C 1
ATOM 882 O O . GLN A 1 107 ? -33.682 6.523 2.202 1.00 50.22 107 GLN A O 1
ATOM 887 N N . GLY A 1 108 ? -32.263 8.240 2.486 1.00 46.06 108 GLY A N 1
ATOM 888 C CA . GLY A 1 108 ? -33.150 9.020 3.361 1.00 46.06 108 GLY A CA 1
ATOM 889 C C . GLY A 1 108 ? -34.403 9.582 2.676 1.00 46.06 108 GLY A C 1
ATOM 890 O O . GLY A 1 108 ? -35.357 9.938 3.357 1.00 46.06 108 GLY A O 1
ATOM 891 N N . VAL A 1 109 ? -34.436 9.630 1.339 1.00 47.25 109 VAL A N 1
ATOM 892 C CA . VAL A 1 109 ? -35.619 10.061 0.566 1.00 47.25 109 VAL A CA 1
ATOM 893 C C . VAL A 1 109 ? -36.601 8.905 0.328 1.00 47.25 109 VAL A C 1
ATOM 895 O O . VAL A 1 109 ? -37.777 9.142 0.078 1.00 47.25 109 VAL A O 1
ATOM 898 N N . LYS A 1 110 ? -36.166 7.642 0.446 1.00 45.38 110 LYS A N 1
ATOM 899 C CA . LYS A 1 110 ? -37.040 6.472 0.234 1.00 45.38 110 LYS A CA 1
ATOM 900 C 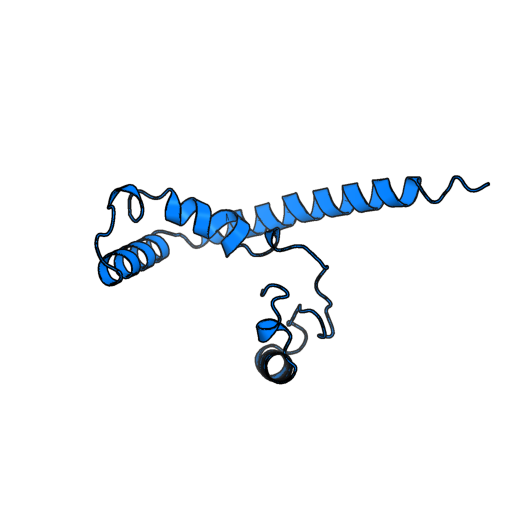C . LYS A 1 110 ? -37.797 6.010 1.486 1.00 45.38 110 LYS A C 1
ATOM 902 O O . LYS A 1 110 ? -38.677 5.170 1.364 1.00 45.38 110 LYS A O 1
ATOM 907 N N . SER A 1 111 ? -37.494 6.554 2.666 1.00 45.66 111 SER A N 1
ATOM 908 C CA . SER A 1 111 ? -38.180 6.224 3.927 1.00 45.66 111 SER A CA 1
ATOM 909 C C . SER A 1 111 ? -39.312 7.192 4.307 1.00 45.66 111 SER A C 1
ATOM 911 O O . SER A 1 111 ? -39.855 7.072 5.399 1.00 45.66 111 SER A O 1
ATOM 913 N N . SER A 1 112 ? -39.673 8.150 3.444 1.00 46.22 112 SER A N 1
ATOM 914 C CA . SER A 1 112 ? -40.743 9.137 3.689 1.00 46.22 112 SER A CA 1
ATOM 915 C C . SER A 1 112 ? -42.014 8.927 2.851 1.00 46.22 112 SER A C 1
ATOM 917 O O . SER A 1 112 ? -42.897 9.780 2.864 1.00 46.22 112 SER A O 1
ATOM 919 N N . GLN A 1 113 ? -42.150 7.790 2.163 1.00 38.31 113 GLN A N 1
ATOM 920 C CA . GLN A 1 113 ? -43.427 7.348 1.593 1.00 38.31 113 GLN A CA 1
ATOM 921 C C . GLN A 1 113 ? -43.808 6.005 2.214 1.00 38.31 113 GLN A C 1
ATOM 923 O O . GLN A 1 113 ? -43.400 4.947 1.739 1.00 38.31 113 GLN A O 1
ATOM 928 N N . GLY A 1 114 ? -44.534 6.073 3.328 1.00 39.38 114 GLY A N 1
ATOM 929 C CA . GLY A 1 114 ? -45.261 4.929 3.872 1.00 39.38 114 GLY A CA 1
ATOM 930 C C . GLY A 1 114 ? -46.651 4.818 3.234 1.00 39.38 114 GLY A C 1
ATOM 931 O O . GLY A 1 114 ? -47.191 5.841 2.803 1.00 39.38 114 GLY A O 1
ATOM 932 N N . PRO A 1 115 ? -47.235 3.614 3.159 1.00 39.62 115 PRO A N 1
ATOM 933 C CA . PRO A 1 115 ? -48.663 3.439 3.382 1.00 39.62 115 PRO A CA 1
ATOM 934 C C . PRO A 1 115 ? -49.002 3.511 4.880 1.00 39.62 115 PRO A C 1
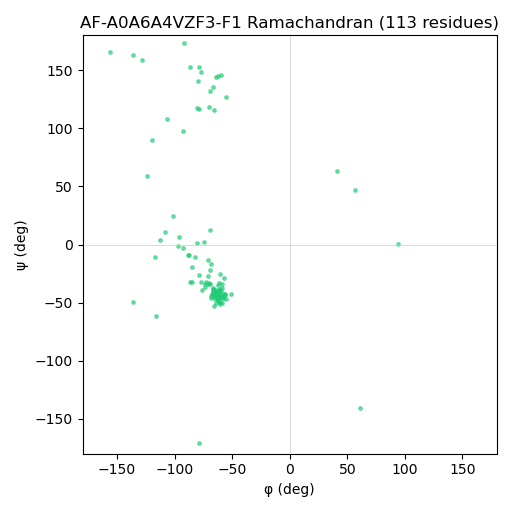ATOM 936 O O . PRO A 1 115 ? -48.169 3.066 5.706 1.00 39.62 115 PRO A O 1
#